Protein AF-A0A924XHW1-F1 (afdb_monomer_lite)

Sequence (84 aa):
MECYSSIGRDYKNQDSQYHSLNWKEERKAIDEILTPNGIVFSFGWHSNGMQQSGSYQIAEMLIVAHGGAHNDTIVTVERKLEFF

Foldseek 3Di:
DPVCVVVVDDDDPCNDCVNPPVCLVVLVVCVVPADAFGKDKDKAQDQCPSVDDPQKDFPDWDWADPDDPDGIIIITIIGGHDDD

Structure (mmCIF, N/CA/C/O backbone):
data_AF-A0A924XHW1-F1
#
_entry.id   AF-A0A924XHW1-F1
#
loop_
_atom_site.group_PDB
_atom_site.id
_atom_site.type_symbol
_atom_site.label_atom_id
_atom_site.label_alt_id
_atom_site.label_comp_id
_atom_site.label_asym_id
_atom_site.label_entity_id
_atom_site.label_seq_id
_atom_site.pdbx_PDB_ins_code
_atom_site.Cartn_x
_atom_site.Cartn_y
_atom_site.Cartn_z
_atom_site.occupancy
_atom_site.B_iso_or_equiv
_atom_site.auth_seq_id
_atom_site.auth_comp_id
_atom_site.auth_asym_id
_atom_site.auth_atom_id
_atom_site.pdbx_PDB_model_num
ATOM 1 N N . MET A 1 1 ? 6.278 5.888 -19.635 1.00 52.69 1 MET A N 1
ATOM 2 C CA . MET A 1 1 ? 6.172 6.810 -20.791 1.00 52.69 1 MET A CA 1
ATOM 3 C C . MET A 1 1 ? 5.439 6.148 -21.955 1.00 52.69 1 MET A C 1
ATOM 5 O O . MET A 1 1 ? 4.563 6.770 -22.529 1.00 52.69 1 MET A O 1
ATOM 9 N N . GLU A 1 2 ? 5.727 4.875 -22.244 1.00 57.41 2 GLU A N 1
ATOM 10 C CA . GLU A 1 2 ? 5.143 4.114 -23.363 1.00 57.41 2 GLU A CA 1
ATOM 11 C C . GLU A 1 2 ? 3.628 3.826 -23.237 1.00 57.41 2 GLU A C 1
ATOM 13 O O . GLU A 1 2 ? 2.901 3.874 -24.223 1.00 57.41 2 GLU A O 1
ATOM 18 N N . CYS A 1 3 ? 3.118 3.615 -22.020 1.00 66.50 3 CYS A N 1
ATOM 19 C CA . CYS A 1 3 ? 1.734 3.191 -21.766 1.00 66.50 3 CYS A CA 1
ATOM 20 C C . CYS A 1 3 ? 0.631 4.222 -22.088 1.00 66.50 3 CYS A C 1
ATOM 22 O O . CYS A 1 3 ? -0.508 3.818 -22.301 1.00 66.50 3 CYS A O 1
ATOM 24 N N . TYR A 1 4 ? 0.936 5.524 -22.142 1.00 72.12 4 TYR A N 1
ATOM 25 C CA . TYR A 1 4 ? -0.060 6.574 -22.435 1.00 72.12 4 TYR A CA 1
ATOM 26 C C . TYR A 1 4 ? -0.104 6.981 -23.915 1.00 72.12 4 TYR A C 1
ATOM 28 O O . TYR A 1 4 ? -1.119 7.493 -24.392 1.00 72.12 4 TYR A O 1
ATOM 36 N N . SER A 1 5 ? 0.965 6.687 -24.659 1.00 74.38 5 SER A N 1
ATOM 37 C CA . SER A 1 5 ? 1.073 7.015 -26.084 1.00 74.38 5 SER A CA 1
ATOM 38 C C . SER A 1 5 ? 0.001 6.300 -26.918 1.00 74.38 5 SER A C 1
ATOM 40 O O . SER A 1 5 ? -0.604 6.894 -27.809 1.00 74.38 5 SER A O 1
ATOM 42 N N . SER A 1 6 ? -0.333 5.055 -26.560 1.00 80.25 6 SER A N 1
ATOM 43 C CA . SER A 1 6 ? -1.362 4.249 -27.238 1.00 80.25 6 SER A CA 1
ATOM 44 C C . SER A 1 6 ? -2.783 4.816 -27.134 1.00 80.25 6 SER A C 1
ATOM 46 O O . SER A 1 6 ? -3.637 4.454 -27.939 1.00 80.25 6 SER A O 1
ATOM 48 N N . ILE A 1 7 ? -3.038 5.716 -26.178 1.00 84.38 7 ILE A N 1
ATOM 49 C CA . ILE A 1 7 ? -4.326 6.405 -25.999 1.00 84.38 7 ILE A CA 1
ATOM 50 C C . ILE A 1 7 ? -4.253 7.897 -26.363 1.00 84.38 7 ILE A C 1
ATOM 52 O O . ILE A 1 7 ? -5.137 8.667 -25.990 1.00 84.38 7 ILE A O 1
ATOM 56 N N . GLY A 1 8 ? -3.196 8.322 -27.067 1.00 83.44 8 GLY A N 1
ATOM 57 C CA . GLY A 1 8 ? -3.026 9.704 -27.523 1.00 83.44 8 GLY A CA 1
ATOM 58 C C . GLY A 1 8 ? -2.786 10.709 -26.394 1.00 83.44 8 GLY A C 1
ATOM 59 O O . GLY A 1 8 ? -3.133 11.881 -26.537 1.00 83.44 8 GLY A O 1
ATOM 60 N N . ARG A 1 9 ? -2.234 10.263 -25.257 1.00 80.75 9 ARG A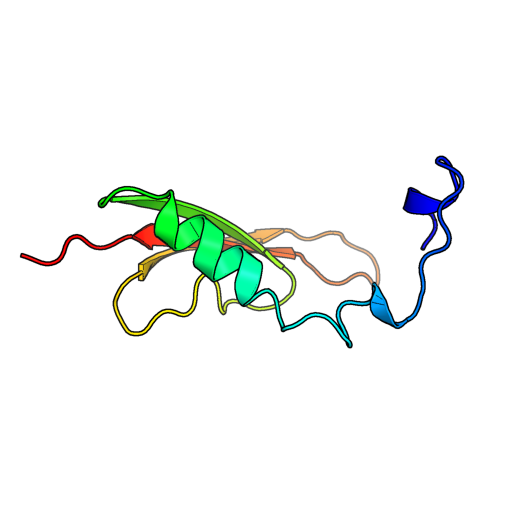 N 1
ATOM 61 C CA . ARG A 1 9 ? -1.847 11.144 -24.150 1.00 80.75 9 ARG A CA 1
ATOM 62 C C . ARG A 1 9 ? -0.335 11.229 -24.021 1.00 80.75 9 ARG A C 1
ATOM 64 O O . ARG A 1 9 ? 0.341 10.226 -23.799 1.00 80.75 9 ARG A O 1
ATOM 71 N N . ASP A 1 10 ? 0.164 12.457 -24.061 1.00 78.69 10 ASP A N 1
ATOM 72 C CA . ASP A 1 10 ? 1.552 12.748 -23.729 1.00 78.69 10 ASP A CA 1
ATOM 73 C C . ASP A 1 10 ? 1.755 12.681 -22.216 1.00 78.69 10 ASP A C 1
ATOM 75 O O . ASP A 1 10 ? 1.037 13.326 -21.453 1.00 78.69 10 ASP A O 1
ATOM 79 N N . TYR A 1 11 ? 2.765 11.926 -21.790 1.00 73.94 11 TYR A N 1
ATOM 80 C CA . TYR A 1 11 ? 3.235 11.933 -20.409 1.00 73.94 11 TYR A CA 1
ATOM 81 C C . TYR A 1 11 ? 4.126 13.156 -20.190 1.00 73.94 11 TYR A C 1
ATOM 83 O O . TYR A 1 11 ? 5.223 13.241 -20.752 1.00 73.94 11 TYR A O 1
ATOM 91 N N . LYS A 1 12 ? 3.665 14.110 -19.382 1.00 76.75 12 LYS A N 1
ATOM 92 C CA . LYS A 1 12 ? 4.410 15.328 -19.056 1.00 76.75 12 LYS A CA 1
ATOM 93 C C . LYS A 1 12 ? 5.166 15.144 -17.744 1.00 76.75 12 LYS A C 1
ATOM 95 O O . LYS A 1 12 ? 4.827 14.308 -16.916 1.00 76.75 12 LYS A O 1
ATOM 100 N N . ASN A 1 13 ? 6.166 15.990 -17.498 1.00 69.00 13 ASN A N 1
ATOM 101 C CA . ASN A 1 13 ? 6.896 15.972 -16.224 1.00 69.00 13 ASN A CA 1
ATOM 102 C C . ASN A 1 13 ? 5.974 16.206 -15.015 1.00 69.00 13 ASN A C 1
ATOM 104 O O . ASN A 1 13 ? 6.227 15.658 -13.950 1.00 69.00 13 ASN A O 1
ATOM 108 N N . GLN A 1 14 ? 4.881 16.955 -15.177 1.00 69.19 14 GLN A N 1
ATOM 109 C CA . GLN A 1 14 ? 3.870 17.144 -14.128 1.00 69.19 14 GLN A CA 1
ATOM 110 C C . GLN A 1 14 ? 3.135 15.844 -13.769 1.00 69.19 14 GLN A C 1
ATOM 112 O O . GLN A 1 14 ? 2.742 15.673 -12.622 1.00 69.19 14 GLN A O 1
ATOM 117 N N . ASP A 1 15 ? 3.020 14.915 -14.721 1.00 66.81 15 ASP A N 1
ATOM 118 C CA . ASP A 1 15 ? 2.439 13.583 -14.517 1.00 66.81 15 ASP A CA 1
ATOM 119 C C . ASP A 1 15 ? 3.454 12.602 -13.906 1.00 66.81 15 ASP A C 1
ATOM 121 O O . ASP A 1 15 ? 3.142 11.434 -13.661 1.00 66.81 15 ASP A O 1
ATOM 125 N N . SER A 1 16 ? 4.695 13.052 -13.684 1.00 69.75 16 SER A N 1
ATOM 126 C CA . SER A 1 16 ? 5.735 12.216 -13.106 1.00 69.75 16 SER A CA 1
ATOM 127 C C . SER A 1 16 ? 5.625 12.101 -11.598 1.00 69.75 16 SER A C 1
ATOM 129 O O . SER A 1 16 ? 5.232 13.034 -10.899 1.00 69.75 16 SER A O 1
ATOM 131 N N . GLN A 1 17 ? 6.079 10.958 -11.082 1.00 63.28 17 GLN A N 1
ATOM 132 C CA . GLN A 1 17 ? 6.158 10.700 -9.642 1.00 63.28 17 GLN A CA 1
ATOM 133 C C . GLN A 1 17 ? 6.939 11.800 -8.897 1.00 63.28 17 GLN A C 1
ATOM 135 O O . GLN A 1 17 ? 6.636 12.074 -7.742 1.00 63.28 17 GLN A O 1
ATOM 140 N N . TYR A 1 18 ? 7.868 12.484 -9.579 1.00 58.38 18 TYR A N 1
ATOM 141 C CA . TYR A 1 18 ? 8.669 13.592 -9.046 1.00 58.38 18 TYR A CA 1
ATOM 142 C C . TYR A 1 18 ? 7.854 14.858 -8.728 1.00 58.38 18 TYR A C 1
ATOM 144 O O . TYR A 1 18 ? 8.253 15.651 -7.879 1.00 58.38 18 TYR A O 1
ATOM 152 N N . HIS A 1 19 ? 6.721 15.048 -9.410 1.00 55.25 19 HIS A N 1
ATOM 153 C CA . HIS A 1 19 ? 5.792 16.163 -9.202 1.00 55.25 19 HIS A CA 1
ATOM 154 C C . HIS A 1 19 ? 4.458 15.728 -8.583 1.00 55.25 19 HIS A C 1
ATOM 156 O O . HIS A 1 19 ? 3.646 16.580 -8.221 1.00 55.25 19 HIS A O 1
ATOM 162 N N . SER A 1 20 ? 4.240 14.420 -8.417 1.00 64.31 20 SER A N 1
ATOM 163 C CA . SER A 1 20 ? 3.130 13.901 -7.625 1.00 64.31 20 SER A CA 1
ATOM 164 C C . SER A 1 20 ? 3.274 14.355 -6.170 1.00 64.31 20 SER A C 1
ATOM 166 O O . SER A 1 20 ? 4.386 14.484 -5.655 1.00 64.31 20 SER A O 1
ATOM 168 N N . LEU A 1 21 ? 2.163 14.558 -5.458 1.00 64.38 21 LEU A N 1
ATOM 169 C CA . LEU A 1 21 ? 2.164 14.887 -4.025 1.00 64.38 21 LEU A CA 1
ATOM 170 C C . LEU A 1 21 ? 2.620 13.698 -3.149 1.00 64.38 21 LEU A C 1
ATOM 172 O O . LEU A 1 21 ? 2.195 13.575 -2.003 1.00 64.38 21 LEU A O 1
ATOM 176 N N . ASN A 1 22 ? 3.465 12.804 -3.675 1.00 75.94 22 ASN A N 1
ATOM 177 C CA . ASN A 1 22 ? 3.855 11.528 -3.090 1.00 75.94 22 ASN A CA 1
ATOM 178 C C . ASN A 1 22 ? 2.642 10.703 -2.660 1.00 75.94 22 ASN A C 1
ATOM 180 O O . ASN A 1 22 ? 2.650 10.159 -1.561 1.00 75.94 22 ASN A O 1
ATOM 184 N N . TRP A 1 23 ? 1.602 10.632 -3.492 1.00 82.12 23 TRP A N 1
ATOM 185 C CA . TRP A 1 23 ? 0.372 9.873 -3.229 1.00 82.12 23 TRP A CA 1
ATOM 186 C C . TRP A 1 23 ? -0.483 10.374 -2.049 1.00 82.12 23 TRP A C 1
ATOM 188 O O . TRP A 1 23 ? -1.284 9.620 -1.499 1.00 82.12 23 TRP A O 1
ATOM 198 N N . LYS A 1 24 ? -0.292 11.617 -1.583 1.00 84.12 24 LYS A N 1
ATOM 199 C CA . LYS A 1 24 ? -1.027 12.153 -0.420 1.00 84.12 24 LYS A CA 1
ATOM 200 C C . LYS A 1 24 ? -2.538 12.221 -0.640 1.00 84.12 24 LYS A C 1
ATOM 202 O O . LYS A 1 24 ? -3.283 11.837 0.257 1.00 84.12 24 LYS A O 1
ATOM 207 N N . GLU A 1 25 ? -2.979 12.692 -1.803 1.00 87.00 25 GLU A N 1
ATOM 208 C CA . GLU A 1 25 ? -4.411 12.837 -2.097 1.00 87.00 25 GLU A CA 1
ATOM 209 C C . GLU A 1 25 ? -5.073 11.468 -2.275 1.00 87.00 25 GLU A C 1
ATOM 211 O O . GLU A 1 25 ? -6.172 11.234 -1.783 1.00 87.00 25 GLU A O 1
ATOM 216 N N . GLU A 1 26 ? -4.369 10.528 -2.900 1.00 88.50 26 GLU A N 1
ATOM 217 C CA . GLU A 1 26 ? -4.816 9.153 -3.087 1.00 88.50 26 GLU A CA 1
ATOM 218 C C . GLU A 1 26 ? -4.942 8.427 -1.747 1.00 88.50 26 GLU A C 1
ATOM 220 O O . GLU A 1 26 ? -5.969 7.808 -1.482 1.00 88.50 26 GLU A O 1
ATOM 225 N N . ARG A 1 27 ? -3.943 8.552 -0.863 1.00 89.56 27 ARG A N 1
ATOM 226 C CA . ARG A 1 27 ? -4.021 8.002 0.499 1.00 89.56 27 ARG A CA 1
ATOM 227 C C . ARG A 1 27 ? -5.171 8.613 1.289 1.00 89.56 27 ARG A C 1
ATOM 229 O O . ARG A 1 27 ? -5.872 7.886 1.980 1.00 89.56 27 ARG A O 1
ATOM 236 N N . LYS A 1 28 ? -5.402 9.923 1.167 1.00 90.88 28 LYS A N 1
ATOM 237 C CA . LYS A 1 28 ? -6.543 10.585 1.809 1.00 90.88 28 LYS A CA 1
ATOM 238 C C . LYS A 1 28 ? -7.872 10.019 1.302 1.00 90.88 28 LYS A C 1
ATOM 240 O O . LYS A 1 28 ? -8.723 9.665 2.109 1.00 90.88 28 LYS A O 1
ATOM 245 N N . ALA A 1 29 ? -8.030 9.876 -0.013 1.00 93.25 29 ALA A N 1
ATOM 246 C CA . ALA A 1 29 ? -9.241 9.308 -0.602 1.00 93.25 29 ALA A CA 1
ATOM 247 C C . ALA A 1 29 ? -9.464 7.848 -0.170 1.00 93.25 29 ALA A C 1
ATOM 249 O O . ALA A 1 29 ? -10.587 7.471 0.152 1.00 93.25 29 ALA A O 1
ATOM 250 N N . ILE A 1 30 ? -8.400 7.036 -0.113 1.00 93.88 30 ILE A N 1
ATOM 251 C CA . ILE A 1 30 ? -8.458 5.662 0.410 1.00 93.88 30 ILE A CA 1
ATOM 252 C C . ILE A 1 30 ? -8.891 5.667 1.881 1.00 93.88 30 ILE A C 1
ATOM 254 O O . ILE A 1 30 ? -9.758 4.881 2.256 1.00 93.88 30 ILE A O 1
ATOM 258 N N . ASP A 1 31 ? -8.335 6.556 2.707 1.00 92.62 31 ASP A N 1
ATOM 259 C CA . ASP A 1 31 ? -8.713 6.658 4.117 1.00 92.62 31 ASP A CA 1
ATOM 260 C C . ASP A 1 31 ? -10.186 7.047 4.300 1.00 92.62 31 ASP A C 1
ATOM 262 O O . ASP A 1 31 ? -10.861 6.484 5.158 1.00 92.62 31 ASP A O 1
ATOM 266 N N . GLU A 1 32 ? -10.716 7.944 3.470 1.00 93.25 32 GLU A N 1
ATOM 267 C CA . GLU A 1 32 ? -12.121 8.367 3.529 1.00 93.25 32 GLU A CA 1
ATOM 268 C C . GLU A 1 32 ? -13.106 7.237 3.183 1.00 93.25 32 GLU A C 1
ATOM 270 O O . GLU A 1 32 ? -14.176 7.154 3.787 1.00 93.25 32 GLU A O 1
ATOM 275 N N . ILE A 1 33 ? -12.760 6.351 2.241 1.00 95.00 33 ILE A N 1
ATOM 276 C CA . ILE A 1 33 ? -13.657 5.267 1.797 1.00 95.00 33 ILE A CA 1
ATOM 277 C C . ILE A 1 33 ? -13.499 3.973 2.602 1.00 95.00 33 ILE A C 1
ATOM 279 O O . ILE A 1 33 ? -14.419 3.153 2.640 1.00 95.00 33 ILE A O 1
ATOM 283 N N . LEU A 1 34 ? -12.333 3.746 3.210 1.00 95.19 34 LEU A N 1
ATOM 284 C CA . LEU A 1 34 ? -12.026 2.486 3.872 1.00 95.19 34 LEU A CA 1
ATOM 285 C C . LEU A 1 34 ? -12.617 2.450 5.285 1.00 95.19 34 LEU A C 1
ATOM 287 O O . LEU A 1 34 ? -12.315 3.292 6.137 1.00 95.19 34 LEU A O 1
ATOM 291 N N . THR A 1 35 ? -13.426 1.430 5.556 1.00 94.50 35 THR A N 1
ATOM 292 C CA . THR A 1 35 ? -14.004 1.185 6.882 1.00 94.50 35 THR A CA 1
ATOM 293 C C . THR A 1 35 ? -12.955 0.653 7.867 1.00 94.50 35 THR A C 1
ATOM 295 O O . THR A 1 35 ? -11.948 0.080 7.435 1.00 94.50 35 THR A O 1
ATOM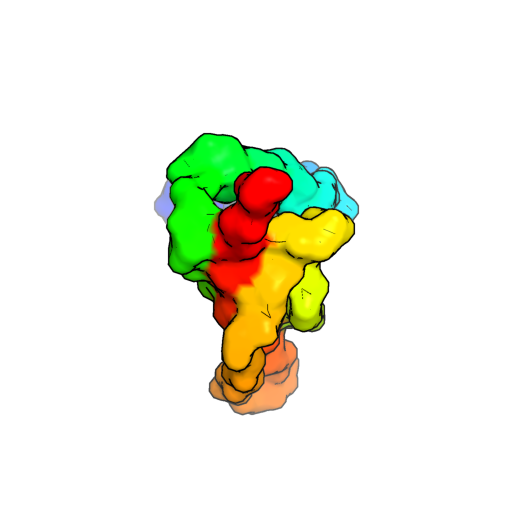 298 N N . PRO A 1 36 ? -13.178 0.776 9.193 1.00 93.75 36 PRO A N 1
ATOM 299 C CA . PRO A 1 36 ? -12.338 0.115 10.192 1.00 93.75 36 PRO A CA 1
ATOM 300 C C . PRO A 1 36 ? -12.137 -1.371 9.875 1.00 93.75 36 PRO A C 1
ATOM 302 O O . PRO A 1 36 ? -13.036 -2.027 9.344 1.00 93.75 36 PRO A O 1
ATOM 305 N N . ASN A 1 37 ? -10.944 -1.891 10.170 1.00 94.81 37 ASN A N 1
ATOM 306 C CA . ASN A 1 37 ? -10.480 -3.235 9.809 1.00 94.81 37 ASN A CA 1
ATOM 307 C C . ASN A 1 37 ? -10.313 -3.512 8.303 1.00 94.81 37 ASN A C 1
ATOM 309 O O . ASN A 1 37 ? -9.896 -4.614 7.938 1.00 94.81 37 ASN A O 1
ATOM 313 N N . GLY A 1 38 ? -10.583 -2.534 7.433 1.00 96.00 38 GLY A N 1
ATOM 314 C CA . GLY A 1 38 ? -10.286 -2.620 6.007 1.00 96.00 38 GLY A CA 1
ATOM 315 C C . GLY A 1 38 ? -8.786 -2.774 5.736 1.00 96.00 38 GLY A C 1
ATOM 316 O O . GLY A 1 38 ? -7.950 -2.372 6.549 1.00 96.00 38 GLY A O 1
ATOM 317 N N . ILE A 1 39 ? -8.450 -3.373 4.592 1.00 96.69 39 ILE A N 1
ATOM 318 C CA . ILE A 1 39 ? -7.074 -3.721 4.218 1.00 96.69 39 ILE A CA 1
ATOM 319 C C . ILE A 1 39 ? -6.663 -2.944 2.966 1.00 96.69 39 ILE A C 1
ATOM 321 O O . ILE A 1 39 ? -7.395 -2.930 1.977 1.00 96.69 39 ILE A O 1
ATOM 325 N N . VAL A 1 40 ? -5.475 -2.344 2.999 1.00 96.50 40 VAL A N 1
ATOM 326 C CA . VAL A 1 40 ? -4.837 -1.671 1.864 1.00 96.50 40 VAL A CA 1
ATOM 327 C C . VAL A 1 40 ? -3.615 -2.466 1.431 1.00 96.50 40 VAL A C 1
ATOM 329 O O . VAL A 1 40 ? -2.800 -2.864 2.260 1.00 96.50 40 VAL A O 1
ATOM 332 N N . PHE A 1 41 ? -3.477 -2.661 0.123 1.00 96.62 41 PHE A N 1
ATOM 333 C CA . PHE A 1 41 ? -2.274 -3.203 -0.497 1.00 96.62 41 PHE A CA 1
ATOM 334 C C . PHE A 1 41 ? -1.582 -2.075 -1.258 1.00 96.62 41 PHE A C 1
ATOM 336 O O . PHE A 1 41 ? -2.160 -1.515 -2.190 1.00 96.62 41 PHE A O 1
ATOM 343 N N . SER A 1 42 ? -0.351 -1.749 -0.877 1.00 93.69 42 SER A N 1
ATOM 344 C CA . SER A 1 42 ? 0.475 -0.777 -1.595 1.00 93.69 42 SER A CA 1
ATOM 345 C C . SER A 1 42 ? 1.570 -1.503 -2.360 1.00 93.69 42 SER A C 1
ATOM 347 O O . SER A 1 42 ? 2.280 -2.315 -1.778 1.00 93.69 42 SER A O 1
ATOM 349 N N . PHE A 1 43 ? 1.731 -1.183 -3.643 1.00 94.25 43 PHE A N 1
ATOM 350 C CA . PHE A 1 43 ? 2.766 -1.735 -4.519 1.00 94.25 43 PHE A CA 1
ATOM 351 C C . PHE A 1 43 ? 3.666 -0.591 -4.966 1.00 94.25 43 PHE A C 1
ATOM 353 O O . PHE A 1 43 ? 3.237 0.285 -5.717 1.00 94.25 43 PHE A O 1
ATOM 360 N N . GLY A 1 44 ? 4.900 -0.556 -4.478 1.00 89.81 44 GLY A N 1
ATOM 361 C CA . GLY A 1 44 ? 5.773 0.575 -4.747 1.00 89.81 44 GLY A CA 1
ATOM 362 C C . 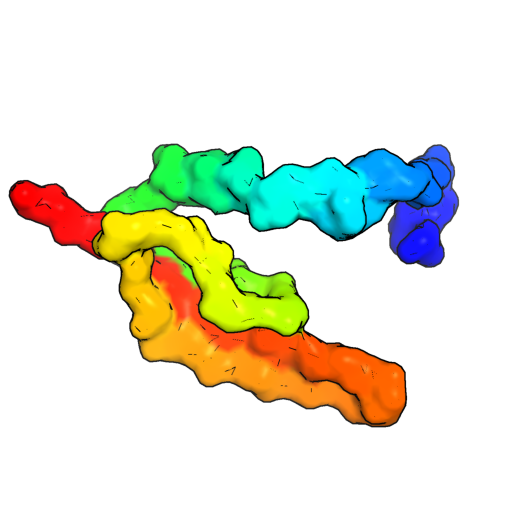GLY A 1 44 ? 7.246 0.278 -4.544 1.00 89.81 44 GLY A C 1
ATOM 363 O O . GLY A 1 44 ? 7.682 -0.866 -4.486 1.00 89.81 44 GLY A O 1
ATOM 364 N N . TRP A 1 45 ? 8.018 1.353 -4.448 1.00 89.00 45 TRP A N 1
ATOM 365 C CA . TRP A 1 45 ? 9.474 1.324 -4.310 1.00 89.00 45 TRP A CA 1
ATOM 366 C C . TRP A 1 45 ? 9.944 1.669 -2.886 1.00 89.00 45 TRP A C 1
ATOM 368 O O . TRP A 1 45 ? 11.139 1.795 -2.637 1.00 89.00 45 TRP A O 1
ATOM 378 N N . HIS A 1 46 ? 9.012 1.821 -1.940 1.00 87.88 46 HIS A N 1
ATOM 379 C CA . HIS A 1 46 ? 9.290 2.055 -0.523 1.00 87.88 46 HIS A CA 1
ATOM 380 C C . HIS A 1 46 ? 8.228 1.390 0.364 1.00 87.88 46 HIS A C 1
ATOM 382 O O . HIS A 1 46 ? 7.070 1.252 -0.030 1.00 87.88 46 HIS A O 1
ATOM 388 N N . SER A 1 47 ? 8.584 1.073 1.604 1.00 89.75 47 SER A N 1
ATOM 389 C CA . SER A 1 47 ? 7.712 0.392 2.574 1.00 89.75 47 SER A CA 1
ATOM 390 C C . SER A 1 47 ? 6.787 1.323 3.372 1.00 89.75 47 SER A C 1
ATOM 392 O O . SER A 1 47 ? 6.271 0.938 4.415 1.00 89.75 47 SER A O 1
ATOM 394 N N . ASN A 1 48 ? 6.618 2.568 2.929 1.00 88.38 48 ASN A N 1
ATOM 395 C CA . ASN A 1 48 ? 5.915 3.601 3.689 1.00 88.38 48 ASN A CA 1
ATOM 396 C C . ASN A 1 48 ? 4.383 3.451 3.739 1.00 88.38 48 ASN A C 1
ATOM 398 O O . ASN A 1 48 ? 3.770 4.035 4.629 1.00 88.38 48 ASN A O 1
ATOM 402 N N . GLY A 1 49 ? 3.773 2.729 2.793 1.00 90.12 49 GLY A N 1
ATOM 403 C CA . GLY A 1 49 ? 2.342 2.418 2.840 1.00 90.12 49 GLY A CA 1
ATOM 404 C C . GLY A 1 49 ? 1.406 3.636 2.893 1.00 90.12 49 GLY A C 1
ATOM 405 O O . GLY A 1 49 ? 1.624 4.622 2.177 1.00 90.12 49 GLY A O 1
ATOM 406 N N . MET A 1 50 ? 0.374 3.556 3.740 1.00 91.31 50 MET A N 1
ATOM 407 C CA . MET A 1 50 ? -0.650 4.581 4.011 1.00 91.31 50 MET A CA 1
ATOM 408 C C . MET A 1 50 ? -0.176 5.693 4.954 1.00 91.31 50 MET A C 1
ATOM 410 O O . MET A 1 50 ? -0.702 6.803 4.905 1.00 91.31 50 MET A O 1
ATOM 414 N N . GLN A 1 51 ? 0.860 5.441 5.760 1.00 70.75 51 GLN A N 1
ATOM 415 C CA . GLN A 1 51 ? 1.655 6.487 6.417 1.00 70.75 51 GLN A CA 1
ATOM 416 C C . GLN A 1 51 ? 0.879 7.478 7.323 1.00 70.75 51 GLN A C 1
ATOM 418 O O . GLN A 1 51 ? 1.302 8.620 7.505 1.00 70.75 51 GLN A O 1
ATOM 423 N N . GLN A 1 52 ? -0.241 7.059 7.920 1.00 66.50 52 GLN A N 1
ATOM 424 C CA . GLN A 1 52 ? -1.057 7.896 8.810 1.00 66.50 52 GLN A CA 1
ATOM 425 C C . GLN A 1 52 ? -0.781 7.524 10.272 1.00 66.50 52 GLN A C 1
ATOM 427 O O . GLN A 1 52 ? -0.881 6.351 10.632 1.00 66.50 52 GLN A O 1
ATOM 432 N N . SER A 1 53 ? -0.396 8.511 11.094 1.00 66.88 53 SER A N 1
ATOM 433 C CA . SER A 1 53 ? 0.103 8.372 12.476 1.00 66.88 53 SER A CA 1
ATOM 434 C C . SER A 1 53 ? -0.759 7.471 13.368 1.00 66.88 53 SER A C 1
ATOM 436 O O . SER A 1 53 ? -1.627 7.941 14.098 1.00 66.88 53 SER A O 1
ATOM 438 N N . GLY A 1 54 ? -0.492 6.166 13.326 1.00 74.56 54 GLY A N 1
ATOM 439 C CA . GLY A 1 54 ? -1.175 5.158 14.132 1.00 74.56 54 GLY A CA 1
ATOM 440 C C . GLY A 1 54 ? -2.555 4.731 13.627 1.00 74.56 54 GLY A C 1
ATOM 441 O O . GLY A 1 54 ? -3.163 3.892 14.273 1.00 74.56 54 GLY A O 1
ATOM 442 N N . SER A 1 55 ? -3.062 5.248 12.502 1.00 90.25 55 SER A N 1
ATOM 443 C CA . SER A 1 55 ? -4.369 4.825 11.957 1.00 90.25 55 SER A CA 1
ATOM 444 C C . SER A 1 55 ? -4.295 3.520 11.162 1.00 90.25 55 SER A C 1
ATOM 446 O O .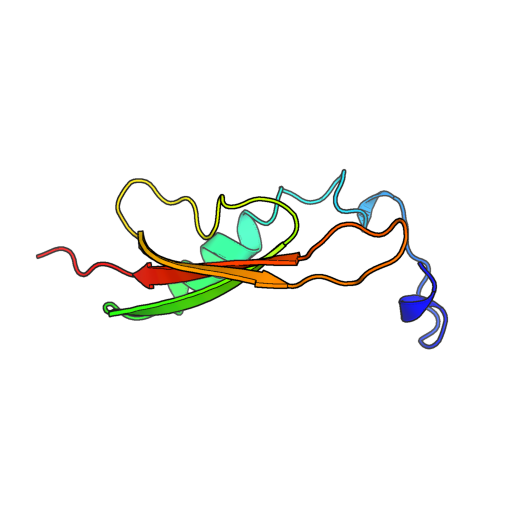 SER A 1 55 ? -5.326 2.912 10.887 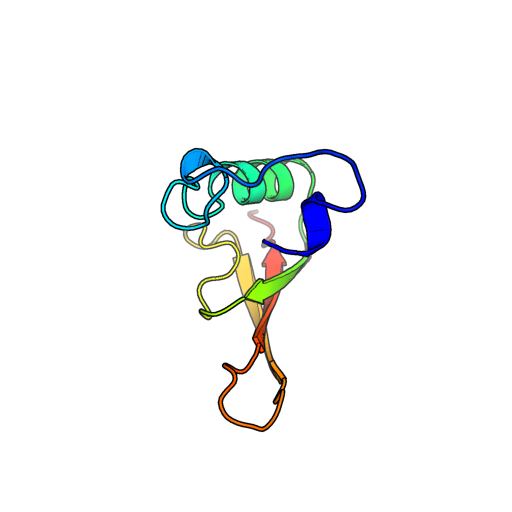1.00 90.25 55 SER A O 1
ATOM 448 N N . TYR A 1 56 ? -3.085 3.084 10.803 1.00 94.56 56 TYR A N 1
ATOM 449 C CA . TYR A 1 56 ? -2.835 1.870 10.033 1.00 94.56 56 TYR A CA 1
ATOM 450 C C . TYR A 1 56 ? -1.729 1.038 10.676 1.00 94.56 56 TYR A C 1
ATOM 452 O O . TYR A 1 56 ? -0.764 1.576 11.222 1.00 94.56 56 TYR A O 1
ATOM 460 N N . GLN A 1 57 ? -1.861 -0.282 10.577 1.00 93.25 57 GLN A N 1
ATOM 461 C CA . GLN A 1 57 ? -0.865 -1.247 11.032 1.00 93.25 57 GLN A CA 1
ATOM 462 C C . GLN A 1 57 ? -0.424 -2.135 9.868 1.00 93.25 57 GLN A C 1
ATOM 464 O O . GLN A 1 57 ? -1.264 -2.757 9.219 1.00 93.25 57 GLN A O 1
ATOM 469 N N . ILE A 1 58 ? 0.890 -2.238 9.636 1.00 93.50 58 ILE A N 1
ATOM 470 C CA . ILE A 1 58 ? 1.451 -3.202 8.680 1.00 93.50 58 ILE A CA 1
ATOM 471 C C . ILE A 1 58 ? 1.188 -4.617 9.204 1.00 93.50 58 ILE A C 1
ATOM 473 O O . ILE A 1 58 ? 1.633 -4.974 10.295 1.00 93.50 58 ILE A O 1
ATOM 477 N N . ALA A 1 59 ? 0.467 -5.407 8.415 1.00 94.88 59 ALA A N 1
ATOM 478 C CA . ALA A 1 59 ? 0.185 -6.812 8.674 1.00 94.88 59 ALA A CA 1
ATOM 479 C C . ALA A 1 59 ? 1.204 -7.731 7.986 1.00 94.88 59 ALA A C 1
ATOM 481 O O . ALA A 1 59 ? 1.617 -8.728 8.571 1.00 94.88 59 ALA A O 1
ATOM 482 N N . GLU A 1 60 ? 1.624 -7.392 6.763 1.00 96.75 60 GLU A N 1
ATOM 483 C CA . GLU A 1 60 ? 2.536 -8.214 5.961 1.00 96.75 60 GLU A CA 1
ATOM 484 C C . GLU A 1 60 ? 3.349 -7.360 4.976 1.00 96.75 60 GLU A C 1
ATOM 486 O O . GLU A 1 60 ? 2.933 -6.265 4.582 1.00 96.75 60 GLU A O 1
ATOM 491 N N . MET A 1 61 ? 4.511 -7.873 4.564 1.00 96.75 61 MET A N 1
ATOM 492 C CA . MET A 1 61 ? 5.321 -7.311 3.488 1.00 96.75 61 MET A CA 1
ATOM 493 C C . MET A 1 61 ? 5.826 -8.422 2.565 1.00 96.75 61 MET A C 1
ATOM 495 O O . MET A 1 61 ? 6.324 -9.443 3.036 1.00 96.75 61 MET A O 1
ATOM 499 N N . LEU A 1 62 ? 5.744 -8.188 1.256 1.00 97.81 62 LEU A N 1
ATOM 500 C CA . LEU A 1 62 ? 6.255 -9.082 0.218 1.00 97.81 62 LEU A CA 1
ATOM 501 C C . LEU A 1 62 ? 7.169 -8.298 -0.725 1.00 97.81 62 LEU A C 1
ATOM 503 O O . LEU A 1 62 ? 6.821 -7.210 -1.175 1.00 97.81 62 LEU A O 1
ATOM 507 N N . ILE A 1 63 ? 8.324 -8.869 -1.059 1.00 97.88 63 ILE A N 1
ATOM 508 C CA . ILE A 1 63 ? 9.206 -8.345 -2.105 1.00 97.88 63 ILE A CA 1
ATOM 509 C C . ILE A 1 63 ? 9.031 -9.210 -3.349 1.00 97.88 63 ILE A C 1
ATOM 511 O O . ILE A 1 63 ? 9.235 -10.423 -3.299 1.00 97.88 63 ILE A O 1
ATOM 515 N N . VAL A 1 64 ? 8.639 -8.590 -4.459 1.00 97.25 64 VAL A N 1
ATOM 516 C CA . VAL A 1 64 ? 8.440 -9.268 -5.743 1.00 97.25 64 VAL A CA 1
ATOM 517 C C . VAL A 1 64 ? 9.617 -8.961 -6.656 1.00 97.25 64 VAL A C 1
ATOM 519 O O . VAL A 1 64 ? 9.763 -7.836 -7.151 1.00 97.25 64 VAL A O 1
ATOM 522 N N . ALA A 1 65 ? 10.442 -9.982 -6.881 1.00 96.62 65 ALA A N 1
ATOM 523 C CA . ALA A 1 65 ? 11.602 -9.889 -7.749 1.00 96.62 65 ALA A CA 1
ATOM 524 C C . ALA A 1 65 ? 11.195 -9.816 -9.225 1.00 96.62 65 ALA A C 1
ATOM 526 O O . ALA A 1 65 ? 10.431 -10.656 -9.701 1.00 96.62 65 ALA A O 1
ATOM 527 N N . HIS A 1 66 ? 11.730 -8.835 -9.956 1.00 93.88 66 HIS A N 1
ATOM 528 C CA . HIS A 1 66 ? 11.488 -8.696 -11.406 1.00 93.88 66 HIS A CA 1
ATOM 529 C C . HIS A 1 66 ? 12.620 -9.294 -12.251 1.00 93.88 66 HIS A C 1
ATOM 531 O O . HIS A 1 66 ? 12.445 -9.547 -13.444 1.00 93.88 66 HIS A O 1
ATOM 537 N N . GLY A 1 67 ? 13.773 -9.549 -11.624 1.00 92.94 67 GLY A N 1
ATOM 538 C CA . GLY A 1 67 ? 14.988 -9.987 -12.300 1.00 92.94 67 GLY A CA 1
ATOM 539 C C . GLY A 1 67 ? 15.657 -8.872 -13.112 1.00 92.94 67 GLY A C 1
ATOM 540 O O . GLY A 1 67 ? 15.193 -7.734 -13.173 1.00 92.94 67 GLY A O 1
ATOM 541 N N . GLY A 1 68 ? 16.783 -9.208 -13.747 1.00 92.75 68 GLY A N 1
ATOM 542 C CA . GLY A 1 68 ? 17.572 -8.254 -14.532 1.00 92.75 68 GLY A CA 1
ATOM 543 C C . GLY A 1 68 ? 18.070 -7.054 -13.714 1.00 92.75 68 GLY A C 1
ATOM 544 O O . GLY A 1 68 ? 18.219 -7.128 -12.499 1.00 92.75 68 GLY A O 1
ATOM 545 N N . ALA A 1 69 ? 18.340 -5.939 -14.397 1.00 90.62 69 ALA A N 1
ATOM 546 C CA . ALA A 1 69 ? 18.702 -4.661 -13.777 1.00 90.62 69 ALA A CA 1
ATOM 547 C C . ALA A 1 69 ? 17.456 -3.782 -13.552 1.00 90.62 69 ALA A C 1
ATOM 549 O O . ALA A 1 69 ? 17.424 -2.619 -13.954 1.00 90.62 69 ALA A O 1
ATOM 550 N N . HIS A 1 70 ? 16.404 -4.365 -12.973 1.00 88.56 70 HIS A N 1
ATOM 551 C CA . HIS A 1 70 ? 15.163 -3.672 -12.638 1.00 88.56 70 HIS A CA 1
ATOM 552 C C . HIS A 1 70 ? 14.943 -3.683 -11.125 1.00 88.56 70 HIS A C 1
ATOM 554 O O . HIS A 1 70 ? 15.330 -4.631 -10.445 1.00 88.56 70 HIS A O 1
ATOM 560 N N . ASN A 1 71 ? 14.323 -2.629 -10.598 1.00 91.69 71 ASN A N 1
ATOM 561 C CA . ASN A 1 71 ? 13.978 -2.579 -9.184 1.00 91.69 71 ASN A CA 1
ATOM 562 C C . ASN A 1 71 ? 12.871 -3.593 -8.875 1.00 91.69 71 ASN A C 1
ATOM 564 O O . ASN A 1 71 ? 11.924 -3.760 -9.649 1.00 91.69 71 ASN A O 1
ATOM 568 N N . ASP A 1 72 ? 12.968 -4.223 -7.711 1.00 95.69 72 ASP A N 1
ATOM 569 C CA . ASP A 1 72 ? 11.898 -5.062 -7.187 1.00 95.69 72 ASP A CA 1
ATOM 570 C C . ASP A 1 72 ? 10.685 -4.217 -6.781 1.00 95.69 72 ASP A C 1
ATOM 572 O O . ASP A 1 72 ? 10.786 -3.011 -6.541 1.00 95.69 72 ASP A O 1
ATOM 576 N N . THR A 1 73 ? 9.521 -4.862 -6.681 1.00 95.31 73 THR A N 1
ATOM 577 C CA . THR A 1 73 ? 8.334 -4.223 -6.099 1.00 95.31 73 THR A CA 1
ATOM 578 C C . THR A 1 73 ? 8.228 -4.589 -4.631 1.00 95.31 73 THR A C 1
ATOM 580 O O . THR A 1 73 ? 8.208 -5.765 -4.272 1.00 95.31 73 THR A O 1
ATOM 583 N N . ILE A 1 74 ? 8.114 -3.567 -3.791 1.00 96.31 74 ILE A N 1
ATOM 584 C CA . ILE A 1 74 ? 7.810 -3.690 -2.372 1.00 96.31 74 ILE A CA 1
ATOM 585 C C . ILE A 1 74 ? 6.294 -3.634 -2.226 1.00 96.31 74 ILE A C 1
ATOM 587 O O . ILE A 1 74 ? 5.665 -2.634 -2.579 1.00 96.31 74 ILE A O 1
ATOM 591 N N . VAL A 1 75 ? 5.717 -4.711 -1.707 1.00 97.31 75 VAL A N 1
ATOM 592 C CA . VAL A 1 75 ? 4.297 -4.809 -1.383 1.00 97.31 75 VAL A CA 1
ATOM 593 C C . VAL A 1 75 ? 4.132 -4.664 0.121 1.00 97.31 75 VAL A C 1
ATOM 595 O O . VAL A 1 75 ? 4.734 -5.427 0.874 1.00 97.31 75 VAL A O 1
ATOM 598 N N . THR A 1 76 ? 3.309 -3.718 0.567 1.00 96.00 76 THR A N 1
ATOM 599 C CA . THR A 1 76 ? 2.900 -3.607 1.974 1.00 96.00 76 THR A CA 1
ATOM 600 C C . THR A 1 76 ? 1.409 -3.850 2.108 1.00 96.00 76 THR A C 1
ATOM 602 O O . THR A 1 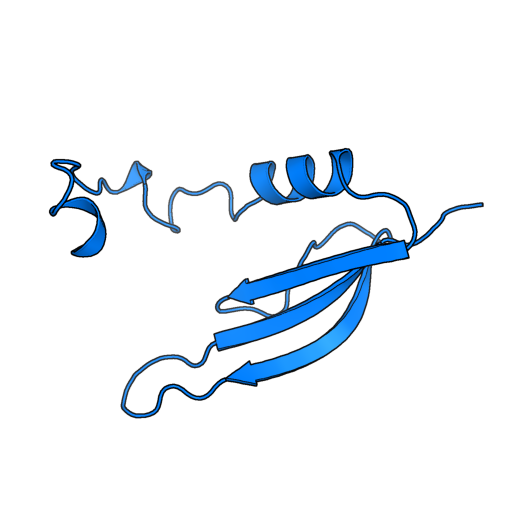76 ? 0.614 -3.294 1.350 1.00 96.00 76 THR A O 1
ATOM 605 N N . VAL A 1 77 ? 1.036 -4.673 3.084 1.00 97.12 77 VAL A N 1
ATOM 606 C CA . VAL A 1 77 ? -0.355 -4.936 3.449 1.00 97.12 77 VAL A CA 1
ATOM 607 C C . VAL A 1 77 ? -0.619 -4.266 4.786 1.00 97.12 77 VAL A C 1
ATOM 609 O O . VAL A 1 77 ? 0.022 -4.598 5.783 1.00 97.12 77 VAL A O 1
ATOM 612 N N . GLU A 1 78 ? -1.547 -3.319 4.815 1.00 96.25 78 GLU A N 1
ATOM 613 C CA . GLU A 1 78 ? -1.871 -2.524 5.999 1.00 96.25 78 GLU A CA 1
ATOM 614 C C . GLU A 1 78 ? -3.344 -2.666 6.369 1.00 96.25 78 GLU A C 1
ATOM 616 O O . GLU A 1 78 ? -4.215 -2.659 5.502 1.00 96.25 78 GLU A O 1
ATOM 621 N N . ARG A 1 79 ? -3.633 -2.758 7.667 1.00 95.75 79 ARG A N 1
ATOM 622 C CA . ARG A 1 79 ? -4.993 -2.757 8.211 1.00 95.75 79 ARG A CA 1
ATOM 623 C C . ARG A 1 79 ? -5.308 -1.401 8.827 1.00 95.75 79 ARG A C 1
ATOM 625 O O . ARG A 1 79 ? -4.534 -0.926 9.657 1.00 95.75 79 ARG A O 1
ATOM 632 N N . LYS A 1 80 ? -6.463 -0.827 8.485 1.00 95.50 80 LYS A N 1
ATOM 633 C CA . LYS A 1 80 ? -7.002 0.356 9.163 1.00 95.50 80 LYS A CA 1
ATOM 634 C C . LYS A 1 80 ? -7.462 -0.014 10.568 1.00 95.50 80 LYS A C 1
ATOM 636 O O . LYS A 1 80 ? -8.280 -0.922 10.732 1.00 95.50 80 LYS A O 1
ATOM 641 N N . LEU A 1 81 ? -6.933 0.677 11.568 1.00 93.19 81 LEU A N 1
ATOM 642 C CA . LEU A 1 81 ? -7.285 0.449 12.961 1.00 93.19 81 LEU A CA 1
ATOM 643 C C . LEU A 1 81 ? -8.651 1.054 13.285 1.00 93.19 81 LEU A C 1
ATOM 645 O O . LEU A 1 81 ? -9.065 2.069 12.725 1.00 93.19 81 LEU A O 1
ATOM 649 N N . GLU A 1 82 ? -9.347 0.402 14.205 1.00 86.69 82 GLU A N 1
ATOM 650 C CA . GLU A 1 82 ? -10.541 0.934 14.844 1.00 86.69 82 GLU A CA 1
ATOM 651 C C . GLU A 1 82 ? -10.106 1.683 16.105 1.00 86.69 82 GLU A C 1
ATOM 653 O O . GLU A 1 82 ? -9.402 1.126 16.950 1.00 86.69 82 GLU A O 1
ATOM 658 N N . PHE A 1 83 ? -10.482 2.955 16.212 1.00 74.38 83 PHE A N 1
ATOM 659 C CA . PHE A 1 83 ? -10.314 3.714 17.446 1.00 74.38 83 PHE A CA 1
ATOM 660 C C . PHE A 1 83 ? -11.628 3.646 18.225 1.00 74.38 83 PHE A C 1
ATOM 662 O O . PHE A 1 83 ? -12.682 3.954 17.667 1.00 74.38 83 PHE A O 1
ATOM 669 N N . PHE A 1 84 ? -11.542 3.203 19.479 1.00 58.84 84 PHE A N 1
ATOM 670 C CA . PHE A 1 84 ? -12.652 3.158 20.433 1.00 58.84 84 PHE A CA 1
ATOM 671 C C . PHE A 1 84 ? -12.839 4.501 21.140 1.00 58.84 84 PHE A C 1
ATOM 673 O O . PHE A 1 84 ? -11.815 5.186 21.378 1.00 58.84 84 PHE A O 1
#

Secondary structure (DSSP, 8-state):
-HHHHTTT----GGGSTTTS-TTHHHHHHHHHHPPTT-EEEEEESSTTTT--TTTEEEEEEEEE---TTSPPEEEEEEEEPPP-

pLDDT: mean 85.27, std 12.41, range [52.69, 97.88]

Radius of gyration: 15.57 Å; chains: 1; bounding box: 33×27×48 Å